Protein AF-A0A8J1ZIR3-F1 (afdb_monomer)

Solvent-accessible surface area (backbone atoms only — not comparable to full-atom values): 4897 Å² total; per-residue (Å²): 132,87,51,76,64,55,54,51,49,46,40,61,76,61,45,44,68,53,50,54,55,50,51,52,51,48,69,70,68,59,57,95,53,60,67,62,49,52,54,53,51,53,53,51,56,45,47,73,70,70,46,77,69,86,59,53,74,68,56,48,50,56,52,50,52,52,52,51,50,56,52,49,48,54,48,52,58,47,52,64,73,75,107

Radius of gyration: 21.81 Å; Cα contacts (8 Å, |Δi|>4): 18; chains: 1; bounding box: 48×39×50 Å

Foldseek 3Di:
DDDPVNVVCCCVPPVCVLVVVLVVVCVVVVDPDSVVSSVVVVQVVCVVVVPDRPDDPVRVVVVVVVVVVVVVVVVVVVVVVVD

Sequence (83 aa):
MATAADHMLYIQEKVNPVLEQLVTQLLLDRPEDPAEFMLAWLKEKHRESGFPPVSSTADSVEDLKRILGELQQKKADLEEKLG

pLDDT: mean 85.17, std 13.94, range [50.5, 97.81]

Structure (mmCIF, N/CA/C/O backbone):
data_AF-A0A8J1ZIR3-F1
#
_entry.id   AF-A0A8J1ZIR3-F1
#
loop_
_atom_site.group_PDB
_atom_site.id
_atom_site.type_symbol
_atom_site.label_atom_id
_atom_site.label_alt_id
_atom_site.label_comp_id
_atom_site.label_asym_id
_atom_site.label_entity_id
_atom_site.label_seq_id
_atom_site.pdbx_PDB_ins_code
_atom_site.Cartn_x
_atom_site.Cartn_y
_atom_site.Cartn_z
_atom_site.occupancy
_atom_site.B_iso_or_equiv
_atom_site.auth_seq_id
_atom_site.auth_comp_id
_atom_site.auth_asym_id
_atom_site.auth_atom_id
_atom_site.pdbx_PDB_model_num
ATOM 1 N N . MET A 1 1 ? 12.211 24.290 -4.552 1.00 55.12 1 MET A N 1
ATOM 2 C CA . MET A 1 1 ? 12.129 23.293 -5.640 1.00 55.12 1 MET A CA 1
ATOM 3 C C . MET A 1 1 ? 12.938 22.094 -5.191 1.00 55.12 1 MET A C 1
ATOM 5 O O . MET A 1 1 ? 14.078 22.307 -4.800 1.00 55.12 1 MET A O 1
ATOM 9 N N . ALA A 1 2 ? 12.349 20.897 -5.155 1.00 70.06 2 ALA A N 1
ATOM 10 C CA . ALA A 1 2 ? 13.108 19.678 -4.880 1.00 70.06 2 ALA A CA 1
ATOM 11 C C . ALA A 1 2 ? 14.115 19.443 -6.016 1.00 70.06 2 ALA A C 1
ATOM 13 O O . ALA A 1 2 ? 13.822 19.727 -7.181 1.00 70.06 2 ALA A O 1
ATOM 14 N N . THR A 1 3 ? 15.319 19.006 -5.669 1.00 87.56 3 THR A N 1
ATOM 15 C CA . THR A 1 3 ? 16.392 18.742 -6.628 1.00 87.56 3 THR A CA 1
ATOM 16 C C . THR A 1 3 ? 16.220 17.356 -7.253 1.00 87.56 3 THR A C 1
ATOM 18 O O . THR A 1 3 ? 15.523 16.494 -6.718 1.00 87.56 3 THR A O 1
ATOM 21 N N . ALA A 1 4 ? 16.886 17.097 -8.382 1.00 87.12 4 ALA A N 1
ATOM 22 C CA . ALA A 1 4 ? 16.899 15.760 -8.983 1.00 87.12 4 ALA A CA 1
ATOM 23 C C . ALA A 1 4 ? 17.414 14.678 -8.007 1.00 87.12 4 ALA A C 1
ATOM 25 O O . ALA A 1 4 ? 16.961 13.536 -8.063 1.00 87.12 4 ALA A O 1
ATOM 26 N N . ALA A 1 5 ? 18.315 15.043 -7.088 1.00 90.50 5 ALA A N 1
ATOM 27 C CA . ALA A 1 5 ? 18.813 14.151 -6.045 1.00 90.50 5 ALA A CA 1
ATOM 28 C C . ALA A 1 5 ? 17.723 13.774 -5.028 1.00 90.50 5 ALA A C 1
ATOM 30 O O . ALA A 1 5 ? 17.601 12.601 -4.680 1.00 90.50 5 ALA A O 1
ATOM 31 N N . ASP A 1 6 ? 16.879 14.728 -4.626 1.00 92.25 6 ASP A N 1
ATOM 32 C CA . ASP A 1 6 ? 15.778 14.481 -3.686 1.00 92.25 6 ASP A CA 1
ATOM 33 C C . ASP A 1 6 ? 14.737 13.515 -4.275 1.00 92.25 6 ASP A C 1
ATOM 35 O O . ASP A 1 6 ? 14.227 12.634 -3.582 1.00 92.25 6 ASP A O 1
ATOM 39 N N . HIS A 1 7 ? 14.453 13.628 -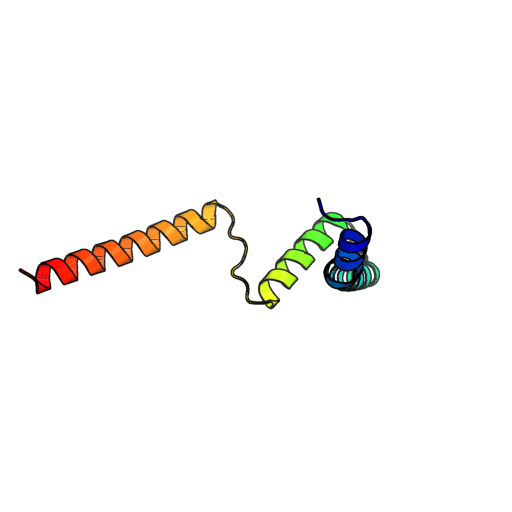5.578 1.00 92.50 7 HIS A N 1
ATOM 40 C CA . HIS A 1 7 ? 13.567 12.688 -6.270 1.00 92.50 7 HIS A CA 1
ATOM 41 C C . HIS A 1 7 ? 14.161 11.276 -6.343 1.00 92.50 7 HIS A C 1
ATOM 43 O O . HIS A 1 7 ? 13.440 10.304 -6.122 1.00 92.50 7 HIS A O 1
ATOM 49 N N . MET A 1 8 ? 15.464 11.144 -6.620 1.00 94.00 8 MET A N 1
ATOM 50 C CA . MET A 1 8 ? 16.133 9.836 -6.624 1.00 94.00 8 MET A CA 1
ATOM 51 C C . MET A 1 8 ? 16.095 9.179 -5.245 1.00 94.00 8 MET A C 1
ATOM 53 O O . MET A 1 8 ? 15.808 7.987 -5.151 1.00 94.00 8 MET A O 1
ATOM 57 N N . LEU A 1 9 ? 16.322 9.958 -4.185 1.00 95.31 9 LEU A N 1
ATOM 58 C CA . LEU A 1 9 ? 16.250 9.460 -2.816 1.00 95.31 9 LEU A CA 1
ATOM 59 C C . LEU A 1 9 ? 14.836 8.971 -2.480 1.00 95.31 9 LEU A C 1
ATOM 61 O O . LEU A 1 9 ? 14.670 7.871 -1.964 1.00 95.31 9 LEU A O 1
ATOM 65 N N . TYR A 1 10 ? 13.804 9.735 -2.851 1.00 94.75 10 TYR A N 1
ATOM 66 C CA . TYR A 1 10 ? 12.414 9.322 -2.654 1.00 94.75 10 TYR A CA 1
ATOM 67 C C . TYR A 1 10 ? 12.085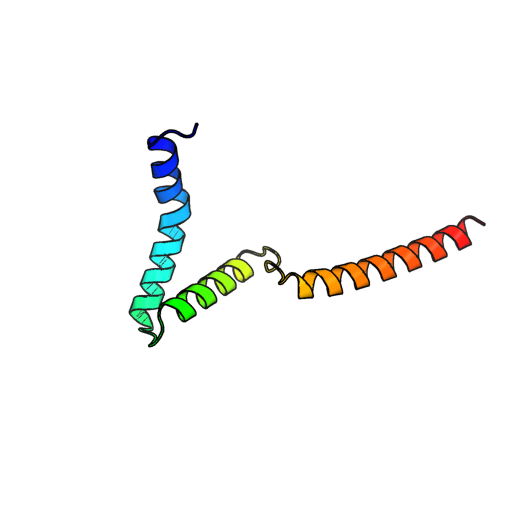 8.012 -3.381 1.00 94.75 10 TYR A C 1
ATOM 69 O O . TYR A 1 10 ? 11.445 7.126 -2.811 1.00 94.75 10 TYR A O 1
ATOM 77 N N . ILE A 1 11 ? 12.553 7.860 -4.623 1.00 95.06 11 ILE A N 1
ATOM 78 C CA . ILE A 1 11 ? 12.365 6.624 -5.387 1.00 95.06 11 ILE A CA 1
ATOM 79 C C . ILE A 1 11 ? 13.001 5.443 -4.649 1.00 95.06 11 ILE A C 1
ATOM 81 O O . ILE A 1 11 ? 12.332 4.439 -4.417 1.00 95.06 11 ILE A O 1
ATOM 85 N N . GLN A 1 12 ? 14.261 5.574 -4.237 1.00 95.19 12 GLN A N 1
ATOM 86 C CA . GLN A 1 12 ? 14.999 4.490 -3.589 1.00 95.19 12 GLN A CA 1
ATOM 87 C C . GLN A 1 12 ? 14.434 4.129 -2.213 1.00 95.19 12 GLN A C 1
ATOM 89 O O . GLN A 1 12 ? 14.264 2.953 -1.910 1.00 95.19 12 GLN A O 1
ATOM 94 N N . GLU A 1 13 ? 14.127 5.125 -1.383 1.00 95.06 13 GLU A N 1
ATOM 95 C CA . GLU A 1 13 ? 13.744 4.892 0.010 1.00 95.06 13 GLU A CA 1
ATOM 96 C C . GLU A 1 13 ? 12.257 4.593 0.199 1.00 95.06 13 GLU A C 1
ATOM 98 O O . GLU A 1 13 ? 11.883 3.964 1.191 1.00 95.06 13 GLU A O 1
ATOM 103 N N . LYS A 1 14 ? 11.389 5.088 -0.692 1.00 93.00 14 LYS A N 1
ATOM 104 C CA . LYS A 1 14 ? 9.929 5.023 -0.509 1.00 93.00 14 LYS A CA 1
ATOM 105 C C . LYS A 1 14 ? 9.232 4.216 -1.591 1.00 93.00 14 LYS A C 1
ATOM 107 O O . LYS A 1 14 ? 8.349 3.429 -1.268 1.00 93.00 14 LYS A O 1
ATOM 112 N N . VAL A 1 15 ? 9.610 4.399 -2.856 1.00 94.31 15 VAL A N 1
ATOM 113 C CA . VAL A 1 15 ? 8.879 3.808 -3.988 1.00 94.31 15 VAL A CA 1
ATOM 114 C C . VAL A 1 15 ? 9.335 2.376 -4.268 1.00 94.31 15 VAL A C 1
ATOM 116 O O . VAL A 1 15 ? 8.504 1.468 -4.289 1.00 94.31 15 VAL A O 1
ATOM 119 N N . ASN A 1 16 ? 10.641 2.151 -4.434 1.00 95.75 16 ASN A N 1
ATOM 120 C CA . ASN A 1 16 ? 11.197 0.839 -4.774 1.00 95.75 16 ASN A CA 1
ATOM 121 C C . ASN A 1 16 ? 10.794 -0.265 -3.785 1.00 95.75 16 ASN A C 1
ATOM 123 O O . ASN A 1 16 ? 10.323 -1.298 -4.254 1.00 95.75 16 ASN A O 1
ATOM 127 N N . PRO A 1 17 ? 10.849 -0.067 -2.451 1.00 95.06 17 PRO A N 1
ATOM 128 C CA . PRO A 1 17 ? 10.483 -1.126 -1.511 1.00 95.06 17 PRO A CA 1
ATOM 129 C C . PRO A 1 17 ? 9.039 -1.612 -1.676 1.00 95.06 17 PRO A C 1
ATOM 131 O O . PRO A 1 17 ? 8.748 -2.782 -1.430 1.00 95.06 17 PRO A O 1
ATOM 134 N N . VAL A 1 18 ? 8.127 -0.724 -2.086 1.00 94.44 18 VAL A N 1
ATOM 135 C CA . VAL A 1 18 ? 6.719 -1.062 -2.331 1.00 94.44 18 VAL A CA 1
ATOM 136 C C . VAL A 1 18 ? 6.564 -1.745 -3.687 1.00 94.44 18 VAL A C 1
ATOM 138 O O . VAL A 1 18 ? 5.923 -2.793 -3.771 1.00 94.44 18 VAL A O 1
ATOM 141 N N . LEU A 1 19 ? 7.169 -1.182 -4.739 1.00 95.94 19 LEU A N 1
ATOM 142 C CA . LEU A 1 19 ? 7.065 -1.724 -6.095 1.00 95.94 19 LEU A CA 1
ATOM 143 C C . LEU A 1 19 ? 7.726 -3.096 -6.233 1.00 95.94 19 LEU A C 1
ATOM 145 O O . LEU A 1 19 ? 7.161 -3.966 -6.884 1.00 95.94 19 LEU A O 1
ATOM 149 N N . GLU A 1 20 ? 8.879 -3.323 -5.605 1.00 96.75 20 GLU A N 1
ATOM 150 C CA . GLU A 1 20 ? 9.576 -4.614 -5.649 1.00 96.75 20 GLU A CA 1
ATOM 151 C C . GLU A 1 20 ? 8.719 -5.736 -5.055 1.00 96.75 20 GLU A C 1
ATOM 153 O O . GLU A 1 20 ? 8.574 -6.797 -5.664 1.00 96.75 20 GLU A O 1
ATOM 158 N N . GLN A 1 21 ? 8.088 -5.491 -3.902 1.00 95.12 21 GLN A N 1
ATOM 159 C CA . GLN A 1 21 ? 7.183 -6.458 -3.270 1.00 95.12 21 GLN A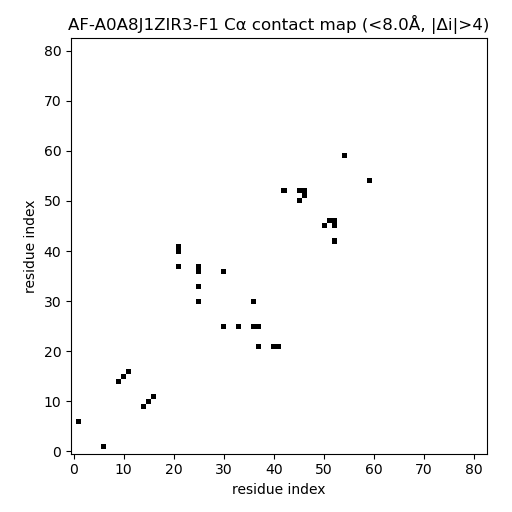 CA 1
ATOM 160 C C . GLN A 1 21 ? 5.951 -6.727 -4.138 1.00 95.12 21 GLN A C 1
ATOM 162 O O . GLN A 1 21 ? 5.569 -7.882 -4.328 1.00 95.12 21 GLN A O 1
ATOM 167 N N . LEU A 1 22 ? 5.362 -5.671 -4.700 1.00 96.94 22 LEU A N 1
ATOM 168 C CA . LEU A 1 22 ? 4.192 -5.785 -5.558 1.00 96.94 22 LEU A CA 1
ATOM 169 C C . LEU A 1 22 ? 4.493 -6.586 -6.831 1.00 96.94 22 LEU A C 1
ATOM 171 O O . LEU A 1 22 ? 3.763 -7.515 -7.170 1.00 96.94 22 LEU A O 1
ATOM 175 N N . VAL A 1 23 ? 5.580 -6.246 -7.526 1.00 96.38 23 VAL A N 1
ATOM 176 C CA . VAL A 1 23 ? 5.993 -6.920 -8.764 1.00 96.38 23 VAL A CA 1
ATOM 177 C C . VAL A 1 23 ? 6.365 -8.372 -8.485 1.00 96.38 23 VAL A C 1
ATOM 179 O O . VAL A 1 23 ? 6.003 -9.247 -9.268 1.00 96.38 23 VAL A O 1
ATOM 182 N N . THR A 1 24 ? 7.026 -8.648 -7.358 1.00 97.00 24 THR A N 1
ATOM 183 C CA . THR A 1 24 ? 7.317 -10.025 -6.935 1.00 97.00 24 THR A CA 1
ATOM 184 C C . THR A 1 24 ? 6.028 -10.836 -6.820 1.00 97.00 24 THR A C 1
ATOM 186 O O . THR A 1 24 ? 5.939 -11.912 -7.406 1.00 97.00 24 THR A O 1
ATOM 189 N N . GLN A 1 25 ? 5.006 -10.304 -6.143 1.00 96.31 25 GLN A N 1
ATOM 190 C CA . GLN A 1 25 ? 3.725 -10.998 -6.004 1.00 96.31 25 GLN A CA 1
ATOM 191 C C . GLN A 1 25 ? 3.007 -11.166 -7.354 1.00 96.31 25 GLN A C 1
ATOM 193 O O . GLN A 1 25 ? 2.512 -12.247 -7.665 1.00 96.31 25 GLN A O 1
ATOM 198 N N . LEU A 1 26 ? 3.012 -10.131 -8.197 1.00 97.19 26 LEU A N 1
ATOM 199 C CA . LEU A 1 26 ? 2.397 -10.171 -9.524 1.00 97.19 26 LEU A CA 1
ATOM 200 C C . LEU A 1 26 ? 3.010 -11.264 -10.418 1.00 97.19 26 LEU A C 1
ATOM 202 O O . LEU A 1 26 ? 2.294 -11.954 -11.143 1.00 97.19 26 LEU A O 1
ATOM 206 N N . LEU A 1 27 ? 4.334 -11.441 -10.361 1.00 97.00 27 LEU A N 1
ATOM 207 C CA . LEU A 1 27 ? 5.046 -12.472 -11.122 1.00 97.00 27 LEU A CA 1
ATOM 208 C C . LEU A 1 27 ? 4.802 -13.891 -10.592 1.00 97.00 27 LEU A C 1
ATOM 210 O O . LEU A 1 27 ? 4.902 -14.845 -11.367 1.00 97.00 27 LEU A O 1
ATOM 214 N N . LEU A 1 28 ? 4.498 -14.040 -9.300 1.00 96.94 28 LEU A N 1
ATOM 215 C CA . LEU A 1 28 ? 4.123 -15.325 -8.707 1.00 96.94 28 LEU A CA 1
ATOM 216 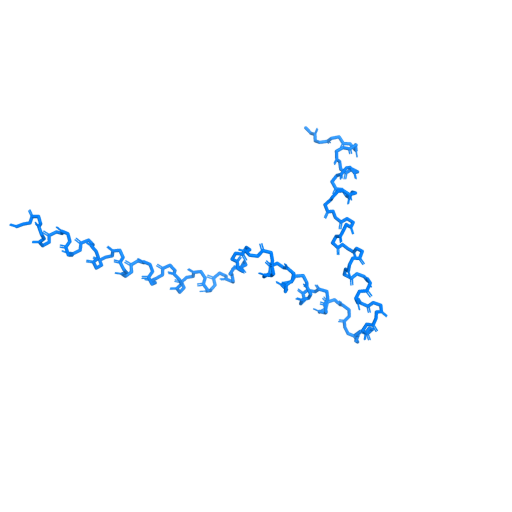C C . LEU A 1 28 ? 2.718 -15.736 -9.149 1.00 96.94 28 LEU A C 1
ATOM 218 O O . LEU A 1 28 ? 2.545 -16.833 -9.684 1.00 96.94 28 LEU A O 1
ATOM 222 N N . ASP A 1 29 ? 1.750 -14.836 -8.982 1.00 96.69 29 ASP A N 1
ATOM 223 C CA . ASP A 1 29 ? 0.331 -15.150 -9.163 1.00 96.69 29 ASP A CA 1
ATOM 224 C C . ASP A 1 29 ? -0.104 -15.096 -10.631 1.00 96.69 29 ASP A C 1
ATOM 226 O O . ASP A 1 29 ? -1.055 -15.774 -11.013 1.00 96.69 29 ASP A O 1
ATOM 230 N N . ARG A 1 30 ? 0.606 -14.317 -11.464 1.00 96.94 30 ARG A N 1
ATOM 231 C CA . ARG A 1 30 ? 0.323 -14.108 -12.897 1.00 96.94 30 ARG A CA 1
ATOM 232 C C . ARG A 1 30 ? -1.178 -13.934 -13.183 1.00 96.94 30 ARG A C 1
ATOM 234 O O . ARG A 1 30 ? -1.738 -14.700 -13.971 1.00 96.94 30 ARG A O 1
ATOM 241 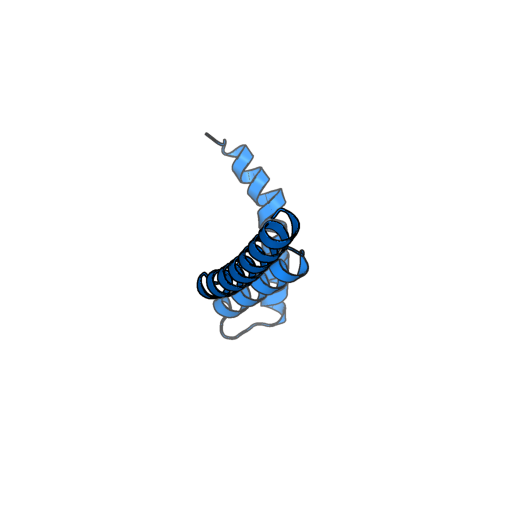N N . PRO A 1 31 ? -1.833 -12.948 -12.544 1.00 97.19 31 PRO A N 1
ATOM 242 C CA . PRO A 1 31 ? -3.252 -12.699 -12.753 1.00 97.19 31 PRO A CA 1
ATOM 243 C C . PRO A 1 31 ? -3.526 -12.299 -14.207 1.00 97.19 31 PRO A C 1
ATOM 245 O O . PRO A 1 31 ? -2.676 -11.707 -14.874 1.00 97.19 31 PRO A O 1
ATOM 248 N N . GLU A 1 32 ? -4.737 -12.593 -14.676 1.00 97.81 32 GLU A N 1
ATOM 249 C CA . GLU A 1 32 ? -5.189 -12.227 -16.023 1.00 97.81 32 GLU A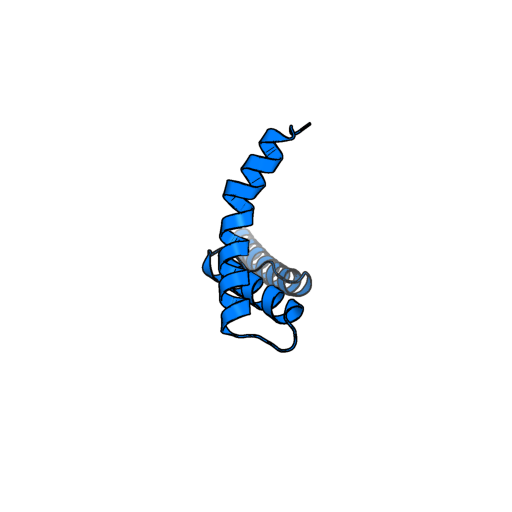 CA 1
ATOM 250 C C . GLU A 1 32 ? -5.295 -10.703 -16.201 1.00 97.81 32 GLU A C 1
ATOM 252 O O . GLU A 1 32 ? -4.924 -10.186 -17.254 1.00 97.81 32 GLU A O 1
ATOM 257 N N . ASP A 1 33 ? -5.704 -9.986 -15.145 1.00 97.56 33 ASP A N 1
ATOM 258 C CA . ASP A 1 33 ? -5.660 -8.522 -15.065 1.00 97.56 33 ASP A CA 1
ATOM 259 C C . ASP A 1 33 ? -4.630 -8.054 -14.012 1.00 97.56 33 ASP A C 1
ATOM 261 O O . ASP A 1 33 ? -4.918 -7.988 -12.809 1.00 97.56 33 ASP A O 1
ATOM 265 N N . PRO A 1 34 ? -3.404 -7.704 -14.441 1.00 96.06 34 PRO A N 1
ATOM 266 C CA . PRO A 1 34 ? -2.379 -7.165 -13.558 1.00 96.06 34 PRO A CA 1
ATOM 267 C C . PRO A 1 34 ? -2.757 -5.849 -12.879 1.00 96.06 34 PRO A C 1
ATOM 269 O O . PRO A 1 34 ? -2.319 -5.596 -11.758 1.00 96.06 34 PRO A O 1
ATOM 272 N N . ALA A 1 35 ? -3.524 -4.984 -13.545 1.00 95.81 35 ALA A N 1
ATOM 273 C CA . ALA A 1 35 ? -3.831 -3.657 -13.027 1.00 95.81 35 ALA A CA 1
ATOM 274 C C . ALA A 1 35 ? -4.813 -3.740 -11.856 1.00 95.81 35 ALA A C 1
ATOM 276 O O . ALA A 1 35 ? -4.587 -3.111 -10.817 1.00 95.81 35 ALA A O 1
ATOM 277 N N . GLU A 1 36 ? -5.857 -4.561 -11.995 1.00 95.62 36 GLU A N 1
ATOM 278 C CA . GLU A 1 36 ? -6.810 -4.824 -10.916 1.00 95.62 36 GLU A CA 1
ATOM 279 C C . GLU A 1 36 ? -6.114 -5.462 -9.706 1.00 95.62 36 GLU A C 1
ATOM 281 O O . GLU A 1 36 ? -6.279 -4.999 -8.571 1.00 95.62 36 GLU A O 1
ATOM 286 N N . PHE A 1 37 ? -5.254 -6.454 -9.953 1.00 97.38 37 PHE A N 1
ATOM 287 C CA . PHE A 1 37 ? -4.457 -7.094 -8.911 1.00 97.38 37 PHE A CA 1
ATOM 288 C C . PHE A 1 37 ? -3.587 -6.090 -8.144 1.00 97.38 37 PHE A C 1
ATOM 290 O O . PHE A 1 37 ? -3.596 -6.068 -6.912 1.00 97.38 37 PHE A O 1
ATOM 297 N N . MET A 1 38 ? -2.857 -5.225 -8.858 1.00 96.00 38 MET A N 1
ATOM 298 C CA . MET A 1 38 ? -1.984 -4.227 -8.234 1.00 96.00 38 MET A CA 1
ATOM 299 C C . MET A 1 38 ? -2.760 -3.263 -7.331 1.00 96.00 38 MET A C 1
ATOM 301 O O . MET A 1 38 ? -2.305 -2.944 -6.231 1.00 96.00 38 MET A O 1
ATOM 305 N N . LEU A 1 39 ? -3.950 -2.830 -7.757 1.00 94.31 39 LEU A N 1
ATOM 306 C CA . LEU A 1 39 ? -4.817 -1.968 -6.951 1.00 94.31 39 LEU A CA 1
ATOM 307 C C . LEU A 1 39 ? -5.301 -2.671 -5.680 1.00 94.31 39 LEU A C 1
ATOM 309 O O . LEU A 1 39 ? -5.280 -2.069 -4.604 1.00 94.31 39 LEU A O 1
ATOM 313 N N . ALA A 1 40 ? -5.738 -3.926 -5.791 1.00 93.38 40 ALA A N 1
ATOM 314 C CA . ALA A 1 40 ? -6.181 -4.713 -4.645 1.00 93.38 4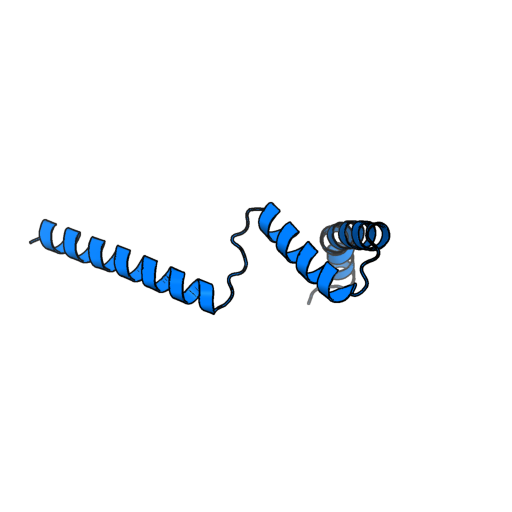0 ALA A CA 1
ATOM 315 C C . ALA A 1 40 ? -5.036 -4.942 -3.645 1.00 93.38 40 ALA A C 1
ATOM 317 O O . ALA A 1 40 ? -5.206 -4.708 -2.447 1.00 93.38 40 ALA A O 1
ATOM 318 N N . TRP A 1 41 ? -3.851 -5.305 -4.141 1.00 95.06 41 TRP A N 1
ATOM 319 C CA . TRP A 1 41 ? -2.666 -5.532 -3.317 1.00 95.06 41 TRP A CA 1
ATOM 320 C C . TRP A 1 41 ? -2.252 -4.275 -2.545 1.00 95.06 41 TRP A C 1
ATOM 322 O O . TRP A 1 41 ? -2.012 -4.336 -1.340 1.00 95.06 41 TRP A O 1
ATOM 332 N N . LEU A 1 42 ? -2.227 -3.111 -3.205 1.00 93.06 42 LEU A N 1
ATOM 333 C CA . LEU A 1 42 ? -1.881 -1.841 -2.556 1.00 93.06 42 LEU A CA 1
ATOM 334 C C . LEU A 1 42 ? -2.894 -1.444 -1.472 1.00 93.06 42 LEU A C 1
ATOM 336 O O . LEU A 1 42 ? -2.495 -0.932 -0.425 1.00 93.06 42 LEU A O 1
ATOM 340 N N . LYS A 1 43 ? -4.192 -1.702 -1.689 1.00 89.44 43 LYS A N 1
ATOM 341 C CA . LYS A 1 43 ? -5.239 -1.464 -0.680 1.00 89.44 43 LYS A CA 1
ATOM 342 C C . LYS A 1 43 ? -5.051 -2.346 0.554 1.00 89.44 43 LYS A C 1
ATOM 344 O O . LYS A 1 43 ? -5.154 -1.842 1.671 1.00 89.44 43 LYS A O 1
ATOM 349 N N . GLU A 1 44 ? -4.747 -3.628 0.365 1.00 89.62 44 GLU A N 1
ATOM 350 C CA . GLU A 1 44 ? -4.510 -4.545 1.485 1.00 89.62 44 GLU A CA 1
ATOM 351 C C . GLU A 1 44 ? -3.247 -4.153 2.262 1.00 89.62 44 GLU A C 1
ATOM 353 O O . GLU A 1 44 ? -3.291 -4.007 3.482 1.00 89.62 44 GLU A O 1
ATOM 358 N N . LYS A 1 45 ? -2.152 -3.837 1.558 1.00 87.12 45 LYS A N 1
ATOM 359 C CA . LYS A 1 45 ? -0.901 -3.340 2.158 1.00 87.12 45 LYS A CA 1
ATOM 360 C C . LYS A 1 45 ? -1.115 -2.082 3.013 1.00 87.12 45 LYS A C 1
ATOM 362 O O . LYS A 1 45 ? -0.520 -1.922 4.083 1.00 87.12 45 LYS A O 1
ATOM 367 N N . HIS A 1 46 ? -1.976 -1.173 2.552 1.00 82.75 46 HIS A N 1
ATOM 368 C CA . HIS A 1 46 ? -2.361 0.022 3.306 1.00 82.75 46 HIS A CA 1
ATOM 369 C C . HIS A 1 46 ? -3.173 -0.321 4.567 1.00 82.75 46 HIS A C 1
ATOM 371 O O . HIS A 1 46 ? -3.026 0.332 5.597 1.00 82.75 46 HIS A O 1
ATOM 377 N N . ARG A 1 47 ? -4.017 -1.358 4.518 1.00 78.12 47 ARG A N 1
ATOM 378 C CA . ARG A 1 47 ? -4.768 -1.838 5.688 1.00 78.12 47 ARG A CA 1
ATOM 379 C C . ARG A 1 47 ? -3.847 -2.454 6.746 1.00 78.12 47 ARG A C 1
ATOM 381 O O . ARG A 1 47 ? -4.009 -2.172 7.930 1.00 78.12 47 ARG A O 1
ATOM 388 N N . GLU A 1 48 ? -2.863 -3.250 6.328 1.00 80.19 48 GLU A N 1
ATOM 389 C CA . GLU A 1 48 ? -1.875 -3.891 7.216 1.00 80.19 48 GLU A CA 1
ATOM 390 C C . GLU A 1 48 ? -1.013 -2.884 7.985 1.00 80.19 48 GLU A C 1
ATOM 392 O O . GLU A 1 48 ? -0.603 -3.136 9.116 1.00 80.19 48 GLU A O 1
ATOM 397 N N . SER A 1 49 ? -0.752 -1.721 7.386 1.00 74.81 49 SER A N 1
ATOM 398 C CA . SER A 1 49 ? 0.068 -0.668 7.991 1.00 74.81 49 SER A CA 1
ATOM 399 C C . SER A 1 49 ? -0.657 0.116 9.094 1.00 74.81 49 SER A C 1
ATOM 401 O O . SER A 1 49 ? -0.085 1.046 9.661 1.00 74.81 49 SER A O 1
ATOM 403 N N . GLY A 1 50 ? -1.891 -0.271 9.443 1.00 62.34 50 GLY A N 1
ATOM 404 C CA . GLY A 1 50 ? -2.647 0.291 10.565 1.00 62.34 50 GLY A CA 1
ATOM 405 C C . GLY A 1 50 ? -3.161 1.709 10.321 1.00 62.34 50 GLY A C 1
ATOM 406 O O . GLY A 1 50 ? -3.745 2.315 11.220 1.00 62.34 50 GLY A O 1
ATOM 407 N N . PHE A 1 51 ? -2.972 2.241 9.112 1.00 56.50 51 PHE A N 1
ATOM 408 C CA . PHE A 1 51 ? -3.635 3.463 8.693 1.00 56.50 51 PHE A CA 1
ATOM 409 C C . PHE A 1 51 ? -5.112 3.150 8.452 1.00 56.50 51 PHE A C 1
ATOM 411 O O . PHE A 1 51 ? -5.421 2.137 7.812 1.00 56.50 51 PHE A O 1
ATOM 418 N N . PRO A 1 52 ? -6.040 3.990 8.953 1.00 54.81 52 PRO A N 1
ATOM 419 C CA . PRO A 1 52 ? -7.448 3.812 8.646 1.00 54.81 52 PRO A CA 1
ATOM 420 C C . PRO A 1 52 ? -7.591 3.740 7.122 1.00 54.81 52 PRO A C 1
ATOM 422 O O . PRO A 1 52 ? -6.914 4.508 6.426 1.00 54.81 52 PRO A O 1
ATOM 425 N N . PRO A 1 53 ? -8.393 2.797 6.589 1.00 56.34 53 PRO A N 1
ATOM 426 C CA . PRO A 1 53 ? -8.598 2.700 5.153 1.00 56.34 53 PRO A CA 1
ATOM 427 C C . PRO A 1 53 ? -8.943 4.093 4.641 1.00 56.34 53 PRO A C 1
ATOM 429 O O . PRO A 1 53 ? -9.721 4.800 5.286 1.00 56.34 53 PRO A O 1
ATOM 432 N N . VAL A 1 54 ? -8.321 4.506 3.531 1.00 57.34 54 VAL A N 1
ATOM 433 C CA . VAL A 1 54 ? -8.701 5.745 2.849 1.00 57.34 54 VAL A CA 1
ATOM 434 C C . VAL A 1 54 ? -10.155 5.544 2.460 1.00 57.34 54 VAL A C 1
ATOM 436 O O . VAL A 1 54 ? -10.456 4.844 1.494 1.00 57.34 54 VAL A O 1
ATOM 439 N N . SER A 1 55 ? -11.051 6.022 3.320 1.00 50.50 55 SER A N 1
ATOM 440 C CA . SER A 1 55 ? -12.458 5.716 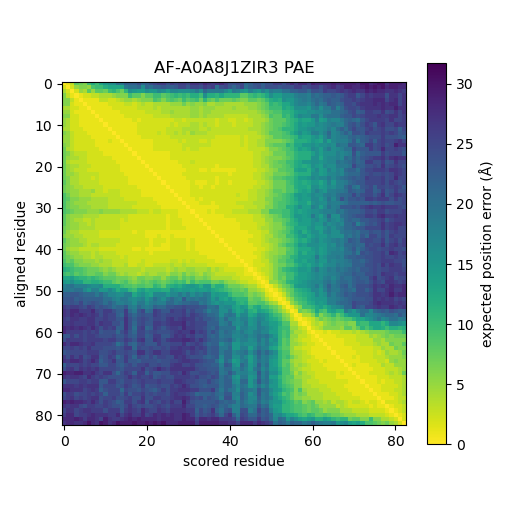3.205 1.00 50.50 55 SER A CA 1
ATOM 441 C C . SER A 1 55 ? -12.914 6.321 1.888 1.00 50.50 55 SER A C 1
ATOM 443 O O . SER A 1 55 ? -12.545 7.447 1.530 1.00 50.50 55 SER A O 1
ATOM 445 N N . SER A 1 56 ? -13.731 5.577 1.156 1.00 55.47 56 SER A N 1
ATOM 446 C CA . SER A 1 56 ? -14.498 6.170 0.072 1.00 55.47 56 SER A CA 1
ATOM 447 C C . SER A 1 56 ? -15.248 7.364 0.666 1.00 55.47 56 SER A C 1
ATOM 449 O O . SER A 1 56 ? -15.664 7.319 1.826 1.00 55.47 56 SER A O 1
ATOM 451 N N . THR A 1 57 ? -15.445 8.440 -0.091 1.00 53.50 57 THR A N 1
ATOM 452 C CA . THR A 1 57 ? -16.136 9.644 0.409 1.00 53.50 57 THR A CA 1
ATOM 453 C C . THR A 1 57 ? -17.511 9.307 1.010 1.00 53.50 57 THR A C 1
ATOM 455 O O . THR A 1 57 ? -17.958 9.980 1.931 1.00 53.50 57 THR A O 1
ATOM 458 N N . ALA A 1 58 ? -18.143 8.227 0.537 1.00 53.97 58 ALA A N 1
ATOM 459 C CA . ALA A 1 58 ? -19.367 7.658 1.094 1.00 53.97 58 ALA A CA 1
ATOM 460 C C . ALA A 1 58 ? -19.194 7.096 2.522 1.00 53.97 58 ALA A C 1
ATOM 462 O O . ALA A 1 58 ? -19.987 7.428 3.397 1.00 53.97 58 ALA A O 1
ATOM 463 N N . ASP A 1 59 ? -18.130 6.330 2.782 1.00 57.44 59 ASP A N 1
ATOM 464 C CA . ASP A 1 59 ? -17.846 5.740 4.100 1.00 57.44 59 ASP A CA 1
ATOM 465 C C . ASP A 1 59 ? -17.557 6.837 5.146 1.00 57.44 59 ASP A C 1
ATOM 467 O O . ASP A 1 59 ? -18.036 6.783 6.276 1.00 57.44 59 ASP A O 1
ATOM 471 N N . SER A 1 60 ? -16.879 7.915 4.727 1.00 66.44 60 SER A N 1
ATOM 472 C CA . SER 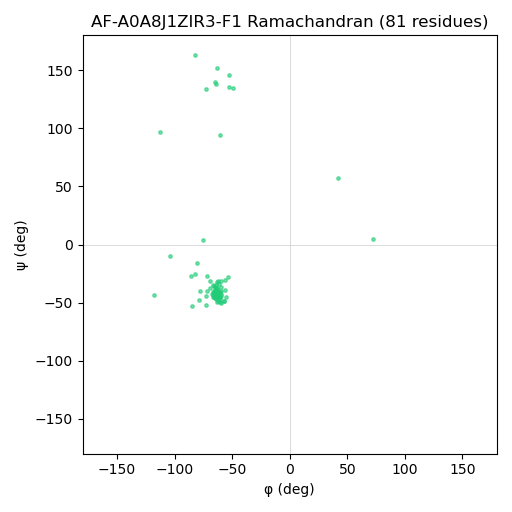A 1 60 ? -16.591 9.083 5.573 1.00 66.44 60 SER A CA 1
ATOM 473 C C . SER A 1 60 ? -17.865 9.811 6.000 1.00 66.44 60 SER A C 1
ATOM 475 O O . SER A 1 60 ? -17.928 10.347 7.102 1.00 66.44 60 SER A O 1
ATOM 477 N N . VAL A 1 61 ? -18.886 9.862 5.137 1.00 73.06 61 VAL A N 1
ATOM 478 C CA . VAL A 1 61 ? -20.149 10.559 5.430 1.00 73.06 61 VAL A CA 1
ATOM 479 C C . VAL A 1 61 ? -20.970 9.798 6.468 1.00 73.06 61 VAL A C 1
ATOM 481 O O . VAL A 1 61 ? -21.557 10.425 7.352 1.00 73.06 61 VAL A O 1
ATOM 484 N N . GLU A 1 62 ? -21.003 8.469 6.390 1.00 75.88 62 GLU A N 1
ATOM 485 C CA . GLU A 1 62 ? -21.687 7.628 7.377 1.00 75.88 62 GLU A CA 1
ATOM 486 C C . GLU A 1 62 ? -20.994 7.717 8.748 1.00 75.88 62 GLU A C 1
ATOM 488 O O . GLU A 1 62 ? -21.650 7.926 9.774 1.00 75.88 62 GLU A O 1
ATOM 493 N N . ASP A 1 63 ? -19.659 7.677 8.760 1.00 76.88 63 ASP A N 1
ATOM 494 C CA . ASP A 1 63 ? -18.864 7.839 9.977 1.00 76.88 63 ASP A CA 1
ATOM 495 C C . ASP A 1 63 ? -19.024 9.232 10.603 1.00 76.88 63 ASP A C 1
ATOM 497 O O . ASP A 1 63 ? -19.212 9.352 11.818 1.00 76.88 63 ASP A O 1
ATOM 501 N N . LEU A 1 64 ? -19.038 10.289 9.786 1.00 81.75 64 LEU A N 1
ATOM 502 C CA . LEU A 1 64 ? -19.272 11.660 10.245 1.00 81.75 64 LEU A CA 1
ATOM 503 C C . LEU A 1 64 ? -20.667 11.837 10.856 1.00 81.75 64 LEU A C 1
ATOM 505 O O . LEU A 1 64 ? -20.794 12.493 11.889 1.00 81.75 64 LEU A O 1
ATOM 509 N N . LYS A 1 65 ? -21.712 11.243 10.264 1.00 85.38 65 LYS A N 1
ATOM 510 C CA . LYS A 1 65 ? -23.080 11.289 10.815 1.00 85.38 65 LYS A CA 1
ATOM 511 C C . LYS A 1 65 ? -23.168 10.607 12.176 1.00 85.38 65 LYS A C 1
ATOM 513 O O . LYS A 1 65 ? -23.806 11.144 13.080 1.00 85.38 65 LYS A O 1
ATOM 518 N N . ARG A 1 66 ? -22.511 9.454 12.335 1.00 88.69 66 ARG A N 1
ATOM 519 C CA . ARG A 1 66 ? -22.449 8.741 13.618 1.00 88.69 66 ARG A CA 1
ATOM 520 C C . ARG A 1 66 ? -21.794 9.604 14.697 1.00 88.69 66 ARG A C 1
ATOM 522 O O . ARG A 1 66 ? -22.380 9.798 15.759 1.00 88.69 66 ARG A O 1
ATOM 529 N N . ILE A 1 67 ? -20.630 10.182 14.395 1.00 86.69 67 ILE A N 1
ATOM 530 C CA . ILE A 1 67 ? -19.900 11.052 15.330 1.00 86.69 67 ILE A CA 1
ATOM 531 C C . ILE A 1 67 ? -20.722 12.303 15.679 1.00 86.69 67 ILE A C 1
ATOM 533 O O . ILE A 1 67 ? -20.747 12.723 16.836 1.00 86.69 67 ILE A O 1
ATOM 537 N N . LEU A 1 68 ? -21.433 12.884 14.706 1.00 88.00 68 LEU A N 1
ATOM 538 C CA . LEU A 1 68 ? -22.320 14.024 14.938 1.00 88.00 68 LEU A CA 1
ATOM 539 C C . LEU A 1 68 ? -23.429 13.679 15.945 1.00 88.00 68 LEU A C 1
ATOM 541 O O . LEU A 1 68 ? -23.682 14.463 16.858 1.00 88.00 68 LEU A O 1
ATOM 545 N N . GLY A 1 69 ? -24.050 12.503 15.808 1.00 91.44 69 GLY A N 1
ATOM 546 C CA . GLY A 1 69 ? -25.083 12.025 16.729 1.00 91.44 69 GLY A CA 1
ATOM 547 C C . GLY A 1 69 ? -24.559 11.829 18.153 1.00 91.44 69 GLY A C 1
ATOM 548 O O . GLY A 1 69 ? -25.166 12.310 19.109 1.00 91.44 69 GLY A O 1
ATOM 549 N N . GLU A 1 70 ? -23.390 11.204 18.307 1.00 90.62 70 GLU A N 1
ATOM 550 C CA . GLU A 1 70 ? -22.757 11.012 19.619 1.00 90.62 70 GLU A CA 1
ATOM 551 C C . GLU A 1 70 ? -22.400 12.342 20.299 1.00 90.62 70 GLU A C 1
ATOM 553 O O . GLU A 1 70 ? -22.589 12.507 21.507 1.00 90.62 70 GLU A O 1
ATOM 558 N N . LEU A 1 71 ? -21.895 13.310 19.529 1.00 89.69 71 LEU A N 1
ATOM 559 C CA . LEU A 1 71 ? -21.562 14.637 20.045 1.00 89.69 71 LEU A CA 1
ATOM 560 C C . LEU A 1 71 ? -22.807 15.436 20.432 1.00 89.69 71 LEU A C 1
ATOM 562 O O . LEU A 1 71 ? -22.783 16.132 21.446 1.00 89.69 71 LEU A O 1
ATOM 566 N N . GLN A 1 72 ? -23.896 15.326 19.669 1.00 89.31 72 GLN A N 1
ATOM 567 C CA . GLN A 1 72 ? -25.171 15.954 20.017 1.00 89.31 72 GLN A CA 1
ATOM 568 C C . GLN A 1 72 ? -25.763 15.365 21.297 1.00 89.31 72 GLN A C 1
ATOM 570 O O . GLN A 1 72 ? -26.209 16.127 22.152 1.00 89.31 72 GLN A O 1
ATOM 575 N N . GLN A 1 73 ? -25.694 14.043 21.472 1.00 90.88 73 GLN A N 1
ATOM 576 C CA . GLN A 1 73 ? -26.143 13.393 22.701 1.00 90.88 73 GLN A CA 1
ATOM 577 C C . GLN A 1 73 ? -25.320 13.855 23.907 1.00 90.88 73 GLN A C 1
ATOM 579 O O . GLN A 1 73 ? -25.877 14.299 24.904 1.00 90.88 73 GLN A O 1
ATOM 584 N N . LYS A 1 74 ? -23.984 13.857 23.793 1.00 88.25 74 LYS A N 1
ATOM 585 C CA . LYS A 1 74 ? -23.114 14.364 24.867 1.00 88.25 74 LYS A CA 1
ATOM 586 C C . LYS A 1 74 ? -23.378 15.827 25.192 1.00 88.25 74 LYS A C 1
ATOM 588 O O . LYS A 1 74 ? -23.273 16.214 26.351 1.00 88.25 74 LYS A O 1
ATOM 593 N N . LYS A 1 75 ? -23.684 16.644 24.182 1.00 89.00 75 LYS A N 1
ATOM 594 C CA . LYS A 1 75 ? -24.046 18.044 24.390 1.00 89.00 75 LYS A CA 1
ATOM 595 C C . LYS A 1 75 ? -25.343 18.154 25.196 1.00 89.00 75 LYS A C 1
ATOM 597 O O . LYS A 1 75 ? -25.347 18.889 26.174 1.00 89.00 75 LYS A O 1
ATOM 602 N N . ALA A 1 76 ? -26.378 17.395 24.839 1.00 91.00 76 ALA A N 1
ATOM 603 C CA . ALA A 1 76 ? -27.644 17.377 25.571 1.00 91.00 76 ALA A CA 1
ATOM 604 C C . ALA A 1 76 ? -27.457 16.919 27.029 1.00 91.00 76 ALA A C 1
ATOM 606 O O . ALA A 1 76 ? -27.889 17.608 27.947 1.00 91.00 76 ALA A O 1
ATOM 607 N N . ASP A 1 77 ? -26.720 15.827 27.247 1.00 90.62 77 ASP A N 1
ATOM 608 C CA . ASP A 1 77 ? -26.452 15.292 28.587 1.00 90.62 77 ASP A CA 1
ATOM 609 C C . ASP A 1 77 ? -25.642 16.271 29.462 1.00 90.62 77 ASP A C 1
ATOM 611 O O . ASP A 1 77 ? -25.761 16.274 30.688 1.00 90.62 77 ASP A O 1
ATOM 615 N N . LEU A 1 78 ? -24.760 17.074 28.855 1.00 88.12 78 LEU A N 1
ATOM 616 C CA . LEU A 1 78 ? -23.988 18.100 29.560 1.00 88.12 78 LEU A CA 1
ATOM 617 C C . LEU A 1 78 ? -24.822 19.349 29.846 1.00 88.12 78 LEU A C 1
ATOM 619 O O . LEU A 1 78 ? -24.695 19.904 30.933 1.00 88.12 78 LEU A O 1
ATOM 623 N N . GLU A 1 79 ? -25.665 19.778 28.907 1.00 85.25 79 GLU A N 1
ATOM 624 C CA . GLU A 1 79 ? -26.599 20.892 29.103 1.00 85.25 79 GLU A CA 1
ATOM 625 C C . GLU A 1 79 ? -27.619 20.571 30.205 1.00 85.25 79 GLU A C 1
ATOM 627 O O . GLU A 1 79 ? -27.899 21.433 31.032 1.00 85.25 79 GLU A O 1
ATOM 632 N N . GLU A 1 80 ? -28.087 19.323 30.300 1.00 87.62 80 GLU A N 1
ATOM 633 C CA . GLU A 1 80 ? -28.967 18.859 31.382 1.00 87.62 80 GLU A CA 1
ATOM 634 C C . GLU A 1 80 ? -28.257 18.785 32.744 1.00 87.62 80 GLU A C 1
ATOM 636 O O . GLU A 1 80 ? -28.871 19.019 33.776 1.00 87.62 80 GLU A O 1
ATOM 641 N N . LYS A 1 81 ? -26.949 18.496 32.773 1.00 80.12 81 LYS A N 1
ATOM 642 C CA . LYS A 1 81 ? -26.151 18.474 34.016 1.00 80.12 81 LYS A CA 1
ATOM 643 C C . LYS A 1 81 ? -25.702 19.855 34.495 1.00 80.12 81 LYS A C 1
ATOM 645 O O . LYS A 1 81 ? -25.218 19.968 35.621 1.00 80.12 81 LYS A O 1
ATOM 650 N N . LEU A 1 82 ? -25.767 20.863 33.628 1.00 73.31 82 LEU A N 1
ATOM 651 C CA . LEU A 1 82 ? -25.355 22.242 33.907 1.00 73.31 82 LEU A CA 1
ATOM 652 C C . LEU A 1 82 ? -26.543 23.192 34.135 1.00 73.31 82 LEU A C 1
ATOM 654 O O . LEU A 1 82 ? -26.307 24.331 34.546 1.00 73.31 82 LEU A O 1
ATOM 658 N N . GLY A 1 83 ? -27.775 22.745 33.868 1.00 55.47 83 GLY A N 1
ATOM 659 C CA . GLY A 1 83 ? -29.030 23.412 34.240 1.00 55.47 83 GLY A CA 1
ATOM 660 C C . GLY A 1 83 ? -29.584 22.899 35.562 1.00 55.47 83 GLY A C 1
ATOM 661 O O . GLY A 1 83 ? -30.224 23.715 36.262 1.00 55.47 83 GLY A O 1
#

Secondary structure (DSSP, 8-state):
---HHHHHHHIIIIIHHHHHHHHHHHHHH--S-HHHHHHHHHHHHHHHTTPPP---HHHHHHHHHHHHHHHHHHHHHHHHHH-

Mean predicted aligned error: 12.66 Å